Protein AF-A0A088CDF6-F1 (afdb_monomer_lite)

Radius of gyration: 23.51 Å; chains: 1; bounding box: 41×38×63 Å

Organism: NCBI:txid146652

Structure (mmCIF, N/CA/C/O backbone):
data_AF-A0A088CDF6-F1
#
_entry.id   AF-A0A088CDF6-F1
#
loop_
_atom_site.group_PDB
_atom_site.id
_atom_site.type_symbol
_atom_site.label_atom_id
_atom_site.label_alt_id
_atom_site.label_comp_id
_atom_site.label_asym_id
_atom_site.label_entity_id
_atom_site.label_seq_id
_atom_site.pdbx_PDB_ins_code
_atom_site.Cartn_x
_atom_site.Cartn_y
_atom_site.Cartn_z
_atom_site.occupancy
_atom_site.B_iso_or_equiv
_atom_site.auth_seq_id
_atom_site.auth_comp_id
_atom_site.auth_asym_id
_atom_site.auth_atom_id
_atom_site.pdbx_PDB_model_num
ATOM 1 N N . HIS A 1 1 ? -24.532 11.885 4.246 1.00 55.56 1 HIS A N 1
ATOM 2 C CA . HIS A 1 1 ? -23.928 11.199 5.410 1.00 55.56 1 HIS A CA 1
ATOM 3 C C . HIS A 1 1 ? -22.425 11.048 5.192 1.00 55.56 1 HIS A C 1
ATOM 5 O O . HIS A 1 1 ? -21.928 9.945 5.015 1.00 55.56 1 HIS A O 1
ATOM 11 N N . GLU A 1 2 ? -2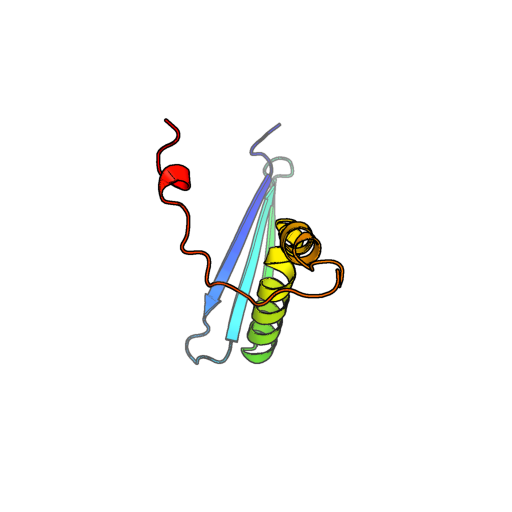1.697 12.163 5.171 1.00 69.50 2 GLU A N 1
ATOM 12 C CA . GLU A 1 2 ? -20.245 12.174 4.947 1.00 69.50 2 GLU A CA 1
ATOM 13 C C . GLU A 1 2 ? -19.519 12.406 6.280 1.00 69.50 2 GLU A C 1
ATOM 15 O O . GLU A 1 2 ? -20.085 12.992 7.201 1.00 69.50 2 GLU A O 1
ATOM 20 N N . GLY A 1 3 ? -18.300 11.881 6.429 1.00 77.75 3 GLY A N 1
ATOM 21 C CA . GLY A 1 3 ? -17.49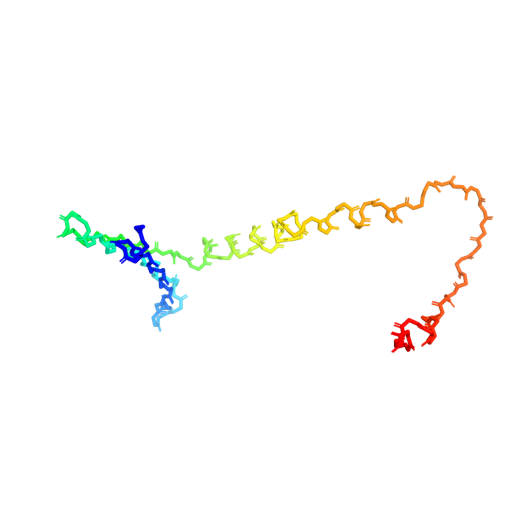6 12.036 7.653 1.00 77.75 3 GLY A CA 1
ATOM 22 C C . GLY A 1 3 ? -17.827 11.076 8.806 1.00 77.75 3 GLY A C 1
ATOM 23 O O . GLY A 1 3 ? -17.185 11.127 9.854 1.00 77.75 3 GLY A O 1
ATOM 24 N N . GLN A 1 4 ? -18.787 10.163 8.628 1.00 84.75 4 GLN A N 1
ATOM 25 C CA . GLN A 1 4 ? -19.082 9.131 9.629 1.00 84.75 4 GLN A CA 1
ATOM 26 C C . GLN A 1 4 ? -18.033 8.017 9.668 1.00 84.75 4 GLN A C 1
ATOM 28 O O . GLN A 1 4 ? -17.868 7.387 10.705 1.00 84.75 4 GLN A O 1
ATOM 33 N N . VAL A 1 5 ? -17.311 7.781 8.572 1.00 90.00 5 VAL A N 1
ATOM 34 C CA . VAL A 1 5 ? -16.245 6.777 8.509 1.00 90.00 5 VAL A CA 1
ATOM 35 C C . VAL A 1 5 ? -14.966 7.434 8.010 1.00 90.00 5 VAL A C 1
ATOM 37 O O . VAL A 1 5 ? -14.963 8.077 6.963 1.00 90.00 5 VAL A O 1
ATOM 40 N N . LYS A 1 6 ? -13.868 7.248 8.743 1.00 91.88 6 LYS A N 1
ATOM 41 C CA . LYS A 1 6 ? -12.525 7.703 8.370 1.00 91.88 6 LYS A CA 1
ATOM 42 C C . LYS A 1 6 ? -11.585 6.506 8.315 1.00 91.88 6 LYS A C 1
ATOM 44 O O . LYS A 1 6 ? -11.440 5.790 9.301 1.00 91.88 6 LYS A O 1
ATOM 49 N N . LYS A 1 7 ? -10.927 6.313 7.171 1.00 94.50 7 LYS A N 1
ATOM 50 C CA . LYS A 1 7 ? -9.897 5.284 6.971 1.00 94.50 7 LYS A CA 1
ATOM 51 C C . LYS A 1 7 ? -8.535 5.965 6.887 1.00 94.50 7 LYS A C 1
ATOM 53 O O . LYS A 1 7 ? -8.371 6.905 6.117 1.00 94.50 7 LYS A O 1
ATOM 58 N N . SER A 1 8 ? -7.584 5.515 7.693 1.00 94.38 8 SER A N 1
ATOM 59 C CA . SER A 1 8 ? -6.214 6.024 7.724 1.00 94.38 8 SER A CA 1
ATOM 60 C C . SER A 1 8 ? -5.253 4.864 7.532 1.00 94.38 8 SER A C 1
ATOM 62 O O . SER A 1 8 ? -5.324 3.898 8.285 1.00 94.38 8 SER A O 1
ATOM 64 N N . LEU A 1 9 ? -4.362 4.970 6.551 1.00 96.38 9 LEU A N 1
ATOM 65 C CA . LEU A 1 9 ? -3.272 4.026 6.323 1.00 96.38 9 LEU A CA 1
ATOM 66 C C . LEU A 1 9 ? -1.951 4.716 6.662 1.00 96.38 9 LEU A C 1
ATOM 68 O O . LEU A 1 9 ? -1.700 5.835 6.218 1.00 96.38 9 LEU A O 1
ATOM 72 N N . THR A 1 10 ? -1.110 4.055 7.445 1.00 95.50 10 THR A N 1
ATOM 73 C CA . THR A 1 10 ? 0.211 4.548 7.836 1.00 95.50 10 THR A CA 1
ATOM 74 C C . THR A 1 10 ? 1.247 3.461 7.600 1.00 95.50 10 THR A C 1
ATOM 76 O O . THR A 1 10 ? 1.009 2.294 7.906 1.00 95.50 10 THR A O 1
ATOM 79 N N . ILE A 1 11 ? 2.390 3.859 7.047 1.00 94.69 11 ILE A N 1
ATOM 80 C CA . ILE A 1 11 ? 3.522 2.982 6.760 1.00 94.69 11 ILE A CA 1
ATOM 81 C C . ILE A 1 11 ? 4.724 3.534 7.520 1.00 94.69 11 ILE A C 1
ATOM 83 O O . ILE A 1 11 ? 5.138 4.665 7.269 1.00 94.69 11 ILE A O 1
ATOM 87 N N . THR A 1 12 ? 5.275 2.746 8.440 1.00 94.62 12 THR A N 1
ATOM 88 C CA . THR A 1 12 ? 6.394 3.162 9.298 1.00 94.62 12 THR A CA 1
ATOM 89 C C . THR A 1 12 ? 7.587 2.231 9.083 1.00 94.62 12 THR A C 1
ATOM 91 O O . THR A 1 12 ? 7.401 1.015 9.142 1.00 94.62 12 THR A O 1
ATOM 94 N N . PRO A 1 13 ? 8.808 2.741 8.841 1.00 92.44 13 PRO A N 1
ATOM 95 C CA . PRO A 1 13 ? 9.993 1.892 8.727 1.00 92.44 13 PRO A CA 1
ATOM 96 C C . PRO A 1 13 ? 10.362 1.272 10.082 1.00 92.44 13 PRO A C 1
ATOM 98 O O . PRO A 1 13 ? 10.255 1.928 11.120 1.00 92.44 13 PRO A O 1
ATOM 101 N N . LEU A 1 14 ? 10.832 0.022 10.082 1.00 87.62 14 LEU A N 1
ATOM 102 C CA . LEU A 1 14 ? 11.470 -0.566 11.262 1.00 87.62 14 LEU A CA 1
ATOM 103 C C . LEU A 1 14 ? 12.920 -0.063 11.331 1.00 87.62 14 LEU A C 1
ATOM 105 O O . LEU A 1 14 ? 13.645 -0.100 10.339 1.00 87.62 14 LEU A O 1
ATOM 109 N N . GLY A 1 15 ? 13.354 0.416 12.502 1.00 80.06 15 GLY A N 1
ATOM 110 C CA . GLY A 1 15 ? 14.643 1.110 12.683 1.00 80.06 15 GLY A CA 1
ATOM 111 C C . GLY A 1 15 ? 15.910 0.290 12.388 1.00 80.06 15 GLY A C 1
ATOM 112 O O . GLY A 1 15 ? 17.002 0.841 12.382 1.00 80.06 15 GLY A O 1
ATOM 113 N N . ASN A 1 16 ? 15.778 -1.009 12.131 1.00 79.94 16 ASN A N 1
ATOM 114 C CA . ASN A 1 16 ? 16.848 -1.937 11.756 1.00 79.94 16 ASN A CA 1
ATOM 115 C C . ASN A 1 16 ? 16.863 -2.272 10.246 1.00 79.94 16 ASN A C 1
ATOM 117 O O . ASN A 1 16 ? 17.508 -3.243 9.859 1.00 79.94 16 ASN A O 1
ATOM 121 N N . ASP A 1 17 ? 16.124 -1.531 9.409 1.00 75.31 17 ASP A N 1
ATOM 122 C CA . ASP A 1 17 ? 15.966 -1.772 7.959 1.00 75.31 17 ASP A CA 1
ATOM 123 C C . ASP A 1 17 ? 15.431 -3.180 7.610 1.00 75.31 17 ASP A C 1
ATOM 125 O O . ASP A 1 17 ? 15.555 -3.663 6.482 1.00 75.31 17 ASP A O 1
ATOM 129 N N . SER A 1 18 ? 14.799 -3.868 8.571 1.00 83.50 18 SER A N 1
ATOM 130 C CA . SER A 1 18 ? 14.262 -5.215 8.345 1.00 83.50 18 SER A CA 1
ATOM 131 C C . SER A 1 18 ? 12.937 -5.212 7.578 1.00 83.50 18 SER A C 1
ATOM 133 O O . SER A 1 18 ? 12.497 -6.256 7.090 1.00 83.50 18 SER A O 1
ATOM 135 N N . GLY A 1 19 ? 12.282 -4.055 7.462 1.00 90.56 19 GLY A N 1
ATOM 136 C CA . GLY A 1 19 ? 11.001 -3.924 6.781 1.00 90.56 19 GLY A CA 1
ATOM 137 C C . GLY A 1 19 ? 10.188 -2.715 7.230 1.00 90.56 19 GLY A C 1
ATOM 138 O O . GLY A 1 19 ? 10.729 -1.711 7.697 1.00 90.56 19 GLY A O 1
ATOM 139 N N . TYR A 1 20 ? 8.869 -2.836 7.106 1.00 95.00 20 TYR A N 1
ATOM 140 C CA . TYR A 1 20 ? 7.888 -1.793 7.383 1.00 95.00 20 TYR A CA 1
ATOM 141 C C . TYR A 1 20 ? 6.728 -2.333 8.223 1.00 95.00 20 TYR A C 1
ATOM 143 O O . TYR A 1 20 ? 6.353 -3.496 8.116 1.00 95.00 20 TYR A O 1
ATOM 151 N N . PHE A 1 21 ? 6.116 -1.476 9.032 1.00 94.56 21 PHE A N 1
ATOM 152 C CA . PHE A 1 21 ? 4.815 -1.730 9.639 1.00 94.56 21 PHE A CA 1
ATOM 153 C C . PHE A 1 21 ? 3.741 -1.018 8.832 1.00 94.56 21 PHE A C 1
ATOM 155 O O . PHE A 1 21 ? 3.783 0.205 8.681 1.00 94.56 21 PHE A O 1
ATOM 162 N N . LEU A 1 22 ? 2.770 -1.785 8.340 1.00 95.69 22 LEU A N 1
ATOM 163 C CA . LEU A 1 22 ? 1.563 -1.261 7.713 1.00 95.69 22 LEU A CA 1
ATOM 164 C C . LEU A 1 22 ? 0.449 -1.264 8.756 1.00 95.69 22 LEU A C 1
ATOM 166 O O . LEU A 1 22 ? 0.103 -2.316 9.289 1.00 95.69 22 LEU A O 1
ATOM 170 N N . ASN A 1 23 ? -0.109 -0.091 9.040 1.00 95.88 23 ASN A N 1
ATOM 171 C CA . ASN A 1 23 ? -1.216 0.084 9.974 1.00 95.88 23 ASN A CA 1
ATOM 172 C C . ASN A 1 23 ? -2.404 0.730 9.263 1.00 95.88 23 ASN A C 1
ATOM 174 O O . ASN A 1 23 ? -2.288 1.848 8.757 1.00 95.88 23 ASN A O 1
ATOM 178 N N . ILE A 1 24 ? -3.553 0.060 9.272 1.00 96.25 24 ILE A N 1
ATOM 179 C CA . ILE A 1 24 ? -4.828 0.629 8.846 1.00 96.25 24 ILE A CA 1
ATOM 180 C C . ILE A 1 24 ? -5.734 0.835 10.058 1.00 96.25 24 ILE A C 1
ATOM 182 O O . ILE A 1 24 ? -5.994 -0.078 10.837 1.00 96.25 24 ILE A O 1
ATOM 186 N N . THR A 1 25 ? -6.224 2.060 10.219 1.00 95.50 25 THR A N 1
ATOM 187 C CA . THR A 1 25 ? -7.189 2.440 11.251 1.00 95.50 25 THR A CA 1
ATOM 188 C C . THR A 1 25 ? -8.486 2.882 10.592 1.00 95.50 25 THR A C 1
ATOM 190 O O . THR A 1 25 ? -8.486 3.787 9.754 1.00 95.50 25 THR A O 1
ATOM 193 N N . VAL A 1 26 ? -9.593 2.265 10.992 1.00 95.19 26 VAL A N 1
ATOM 194 C CA . VAL A 1 26 ? -10.944 2.618 10.557 1.00 95.19 26 VAL A CA 1
ATOM 195 C C . VAL A 1 26 ? -11.706 3.148 11.762 1.00 95.19 26 VAL A C 1
ATOM 197 O O . VAL A 1 26 ? -11.987 2.423 12.711 1.00 95.19 26 VAL A O 1
ATOM 200 N N . LEU A 1 27 ? -12.021 4.437 11.726 1.00 92.00 27 LEU A N 1
ATOM 201 C CA . LEU A 1 27 ? -12.875 5.093 12.703 1.00 92.00 27 LEU A CA 1
ATOM 202 C C . LEU A 1 27 ? -14.286 5.160 12.127 1.00 92.00 27 LEU A C 1
ATOM 204 O O . LEU A 1 27 ? -14.489 5.802 11.097 1.00 92.00 27 LEU A O 1
ATOM 208 N N . ASN A 1 28 ? -15.247 4.521 12.783 1.00 90.69 28 ASN A N 1
ATOM 209 C CA . ASN A 1 28 ? -16.654 4.586 12.421 1.00 90.69 28 ASN A CA 1
ATOM 210 C C . ASN A 1 28 ? -17.437 5.297 13.529 1.00 90.69 28 ASN A C 1
ATOM 212 O O . ASN A 1 28 ? -17.774 4.720 14.560 1.00 90.69 28 ASN A O 1
ATOM 216 N N . ASN A 1 29 ? -17.764 6.562 13.293 1.00 85.75 29 ASN A N 1
ATOM 217 C CA . ASN A 1 29 ? -18.546 7.397 14.195 1.00 85.75 29 ASN A CA 1
ATOM 218 C C . ASN A 1 29 ? -20.035 7.022 14.213 1.00 85.75 29 ASN A C 1
ATOM 220 O O . ASN A 1 29 ? -20.701 7.297 15.207 1.00 85.75 29 ASN A O 1
ATOM 224 N N . ALA A 1 30 ? -20.567 6.383 13.163 1.00 85.38 30 ALA A N 1
ATOM 225 C CA . ALA A 1 30 ? -21.968 5.950 13.134 1.00 85.38 30 ALA A CA 1
ATOM 226 C C . ALA A 1 30 ? -22.226 4.797 14.114 1.00 85.38 30 ALA A C 1
ATOM 228 O O . ALA A 1 30 ? -23.237 4.788 14.810 1.00 85.38 30 ALA A O 1
ATOM 229 N N . GLN A 1 31 ? -21.286 3.852 14.195 1.00 86.44 31 GLN A N 1
ATOM 230 C CA . GLN A 1 31 ? -21.350 2.700 15.105 1.00 86.44 31 GLN A CA 1
ATOM 231 C C . GLN A 1 31 ? -20.510 2.890 16.378 1.00 86.44 31 GLN A C 1
ATOM 233 O O . GLN A 1 31 ? -20.508 2.022 17.245 1.00 86.44 31 GLN A O 1
ATOM 238 N N . LYS A 1 32 ? -19.814 4.029 16.506 1.00 85.19 32 LYS A N 1
ATOM 239 C CA . LYS A 1 32 ? -18.865 4.339 17.590 1.00 85.19 32 LYS A CA 1
ATOM 240 C C . LYS A 1 32 ? -17.769 3.277 17.753 1.00 85.19 32 LYS A C 1
ATOM 242 O O . LYS A 1 32 ? -17.329 3.004 18.868 1.00 85.19 32 LYS A O 1
ATOM 247 N N . THR A 1 33 ? -17.314 2.687 16.650 1.00 89.50 33 THR A N 1
ATOM 248 C CA . THR A 1 33 ? -16.253 1.673 16.650 1.00 89.50 33 THR A CA 1
ATOM 249 C C . THR A 1 33 ? -14.941 2.240 16.118 1.00 89.50 33 THR A C 1
ATOM 251 O O . THR A 1 33 ? -14.902 3.181 15.321 1.00 89.50 33 THR A O 1
ATOM 254 N N . THR A 1 34 ? -13.829 1.686 16.600 1.00 92.00 34 THR A N 1
ATOM 255 C CA . THR A 1 34 ? -12.498 1.962 16.057 1.00 92.00 34 THR A CA 1
ATOM 256 C C . THR A 1 34 ? -11.755 0.654 15.882 1.00 92.00 34 THR A C 1
ATOM 258 O O . THR A 1 34 ? -11.392 0.005 16.860 1.00 92.00 34 THR A O 1
ATOM 261 N N . GLU A 1 35 ? -11.505 0.298 14.633 1.00 94.50 35 GLU A N 1
ATOM 262 C CA . GLU A 1 35 ? -10.800 -0.920 14.261 1.00 94.50 35 GLU A CA 1
ATOM 263 C C . GLU A 1 35 ? -9.394 -0.576 13.791 1.00 94.50 35 GLU A C 1
ATOM 265 O O . GLU A 1 35 ? -9.168 0.446 13.134 1.00 94.50 35 GLU A O 1
ATOM 270 N N . ARG A 1 36 ? -8.430 -1.416 14.167 1.00 93.56 36 ARG A N 1
ATOM 271 C CA . ARG A 1 36 ? -7.023 -1.250 13.809 1.00 93.56 36 ARG A CA 1
ATOM 272 C C . ARG A 1 36 ? -6.445 -2.595 13.419 1.00 93.56 36 ARG A C 1
ATOM 274 O O . ARG A 1 36 ? -6.603 -3.564 14.155 1.00 93.56 36 ARG A O 1
ATOM 281 N N . LEU A 1 37 ? -5.757 -2.625 12.288 1.00 95.69 37 LEU A N 1
ATOM 282 C CA . LEU A 1 37 ? -5.012 -3.782 11.822 1.00 95.69 37 LEU A CA 1
ATOM 283 C C . LEU A 1 37 ? -3.586 -3.338 11.515 1.00 95.69 37 LEU A C 1
ATOM 285 O O . LEU A 1 37 ? -3.374 -2.459 10.680 1.00 95.69 37 LEU A O 1
ATOM 289 N N . SER A 1 38 ? -2.630 -3.979 12.182 1.00 94.50 38 SER A N 1
ATOM 290 C CA . SER A 1 38 ? -1.202 -3.731 12.013 1.00 94.50 38 SER A CA 1
ATOM 291 C C . SER A 1 38 ? -0.514 -5.015 11.587 1.00 94.50 38 SER A C 1
ATOM 293 O O . SER A 1 38 ? -0.631 -6.030 12.273 1.00 94.50 38 SER A O 1
ATOM 295 N N . VAL A 1 39 ? 0.216 -4.965 10.477 1.00 95.06 39 VAL A N 1
ATOM 296 C CA . VAL A 1 39 ? 0.922 -6.122 9.919 1.00 95.06 39 VAL A CA 1
ATOM 297 C C . VAL A 1 39 ? 2.384 -5.745 9.663 1.00 95.06 39 VAL A C 1
ATOM 299 O O . VAL A 1 39 ? 2.639 -4.712 9.030 1.00 95.06 39 VAL A O 1
ATOM 302 N N . PRO A 1 40 ? 3.355 -6.535 10.159 1.00 94.31 40 PRO A N 1
ATOM 303 C CA . PRO A 1 40 ? 4.748 -6.383 9.766 1.00 94.31 40 PRO A CA 1
ATOM 304 C C . PRO A 1 40 ? 4.938 -6.895 8.336 1.00 94.31 40 PRO A C 1
ATOM 306 O O . PRO A 1 40 ? 4.464 -7.971 7.985 1.00 94.31 40 PRO A O 1
ATOM 309 N N . VAL A 1 41 ? 5.652 -6.125 7.526 1.00 94.25 41 VAL A N 1
ATOM 310 C CA . VAL A 1 41 ? 5.998 -6.454 6.143 1.00 94.25 41 VAL A CA 1
ATOM 311 C C . VAL A 1 41 ? 7.509 -6.416 6.019 1.00 94.25 41 VAL A C 1
ATOM 313 O O . VAL A 1 41 ? 8.151 -5.425 6.363 1.00 94.25 41 VAL A O 1
ATOM 316 N N . THR A 1 42 ? 8.101 -7.493 5.531 1.00 95.00 42 THR A N 1
ATOM 317 C CA . THR A 1 42 ? 9.547 -7.576 5.323 1.00 95.00 42 THR A CA 1
ATOM 318 C C . THR A 1 42 ? 9.993 -6.696 4.157 1.00 95.00 42 THR A C 1
ATOM 320 O O . THR A 1 42 ? 9.220 -6.334 3.266 1.00 95.00 42 THR A O 1
ATOM 323 N N . LYS A 1 43 ? 11.287 -6.373 4.114 1.00 93.75 43 LYS A N 1
ATOM 324 C CA . LYS A 1 43 ? 11.877 -5.615 3.000 1.00 93.75 43 LYS A CA 1
ATOM 325 C C . LYS A 1 43 ? 11.657 -6.282 1.635 1.00 93.75 43 LYS A C 1
ATOM 327 O O . LYS A 1 43 ? 11.427 -5.584 0.649 1.00 93.75 43 LYS A O 1
ATOM 332 N N . ALA A 1 44 ? 11.708 -7.615 1.578 1.00 95.38 44 ALA A N 1
ATOM 333 C CA . ALA A 1 44 ? 11.494 -8.373 0.347 1.00 95.38 44 ALA A CA 1
ATOM 334 C C . ALA A 1 44 ? 10.041 -8.266 -0.141 1.00 95.38 44 ALA A C 1
ATOM 336 O O . ALA A 1 44 ? 9.808 -7.930 -1.300 1.00 95.38 44 ALA A O 1
ATOM 337 N N . GLU A 1 45 ? 9.067 -8.461 0.750 1.00 95.62 45 GLU A N 1
ATOM 338 C CA . GLU A 1 45 ? 7.642 -8.309 0.428 1.00 95.62 45 GLU A CA 1
ATOM 339 C C . GLU A 1 45 ? 7.322 -6.879 -0.018 1.00 95.62 45 GLU A C 1
ATOM 341 O O . GLU A 1 45 ? 6.653 -6.673 -1.031 1.00 95.62 45 GLU A O 1
ATOM 346 N N . PHE A 1 46 ? 7.876 -5.877 0.671 1.00 94.56 46 PHE A N 1
ATOM 347 C CA . PHE A 1 46 ? 7.699 -4.479 0.289 1.00 94.56 46 PHE A CA 1
ATOM 348 C C . PHE A 1 46 ? 8.306 -4.168 -1.087 1.00 94.56 46 PHE A C 1
ATOM 350 O O . PHE A 1 46 ? 7.722 -3.419 -1.873 1.00 94.56 46 PHE A O 1
ATOM 357 N N . ALA A 1 47 ? 9.456 -4.762 -1.422 1.00 95.19 47 ALA A N 1
ATOM 358 C CA . ALA A 1 47 ? 10.059 -4.615 -2.744 1.00 95.19 47 ALA A CA 1
ATOM 359 C C . ALA A 1 47 ? 9.173 -5.216 -3.846 1.00 95.19 47 ALA A C 1
ATOM 361 O O . ALA A 1 47 ? 9.000 -4.581 -4.887 1.00 95.19 47 ALA A O 1
ATOM 362 N N . VAL A 1 48 ? 8.569 -6.385 -3.604 1.00 97.56 48 VAL A N 1
ATOM 363 C CA . VAL A 1 48 ? 7.601 -7.005 -4.524 1.00 97.56 48 VAL A CA 1
ATOM 364 C C . VAL A 1 48 ? 6.382 -6.104 -4.709 1.00 97.56 48 VAL A C 1
ATOM 366 O O . VAL A 1 48 ? 6.014 -5.813 -5.847 1.00 97.56 48 VAL A O 1
ATOM 369 N N . MET A 1 49 ? 5.801 -5.595 -3.619 1.00 96.62 49 MET A N 1
ATOM 370 C CA . MET A 1 49 ? 4.664 -4.669 -3.679 1.00 96.62 49 MET A CA 1
ATOM 371 C C . MET A 1 49 ? 4.999 -3.413 -4.484 1.00 96.62 49 MET A C 1
ATOM 373 O O . MET A 1 49 ? 4.220 -3.013 -5.343 1.00 96.62 49 MET A O 1
ATOM 377 N N . ARG A 1 50 ? 6.167 -2.806 -4.252 1.00 94.81 50 ARG A N 1
ATOM 378 C CA . ARG A 1 50 ? 6.615 -1.619 -4.990 1.00 94.81 50 ARG A CA 1
ATOM 379 C C . ARG A 1 50 ? 6.723 -1.894 -6.487 1.00 94.81 50 ARG A C 1
ATOM 381 O O . ARG A 1 50 ? 6.225 -1.100 -7.275 1.00 94.81 50 ARG A O 1
ATOM 388 N N . THR A 1 51 ? 7.333 -3.009 -6.880 1.00 97.19 51 THR A N 1
ATOM 389 C CA . THR A 1 51 ? 7.455 -3.382 -8.297 1.00 97.19 51 THR A CA 1
ATOM 390 C C . THR A 1 51 ? 6.086 -3.648 -8.925 1.00 97.19 51 THR A C 1
ATOM 392 O O . THR A 1 51 ? 5.808 -3.144 -10.011 1.00 97.19 51 THR A O 1
ATOM 395 N N . ALA A 1 52 ? 5.208 -4.376 -8.230 1.00 97.50 52 ALA A N 1
ATOM 396 C CA . ALA A 1 52 ? 3.856 -4.664 -8.702 1.00 97.50 52 ALA A CA 1
ATOM 397 C C . ALA A 1 52 ? 3.014 -3.388 -8.864 1.00 97.50 52 ALA A C 1
ATOM 399 O O . ALA A 1 52 ? 2.342 -3.222 -9.880 1.00 97.50 52 ALA A O 1
ATOM 400 N N . LEU A 1 53 ? 3.087 -2.459 -7.905 1.00 95.88 53 LEU A N 1
ATOM 401 C CA . LEU A 1 53 ? 2.386 -1.176 -7.978 1.00 95.88 53 LEU A CA 1
ATOM 402 C C . LEU A 1 53 ? 2.935 -0.303 -9.108 1.00 95.88 53 LEU A C 1
ATOM 404 O O . LEU A 1 53 ? 2.147 0.224 -9.884 1.00 95.88 53 LEU A O 1
ATOM 408 N N . SER A 1 54 ? 4.257 -0.202 -9.267 1.00 94.94 54 SER A N 1
ATOM 409 C CA . SER A 1 54 ? 4.861 0.534 -10.387 1.00 94.94 54 SER A CA 1
ATOM 410 C C . SER A 1 54 ? 4.433 -0.012 -11.749 1.00 94.94 54 SER A C 1
ATOM 412 O O . SER A 1 54 ? 4.179 0.766 -12.662 1.00 94.94 54 SER A O 1
ATOM 414 N N . PHE A 1 55 ? 4.313 -1.334 -11.880 1.00 94.69 55 PHE A N 1
ATOM 415 C CA . PHE A 1 55 ? 3.791 -1.968 -13.090 1.00 94.69 55 PHE A CA 1
ATOM 416 C C . PHE A 1 55 ? 2.288 -1.702 -13.292 1.00 94.69 55 PHE A C 1
ATOM 418 O O . PHE A 1 55 ? 1.842 -1.455 -14.411 1.00 94.69 55 PHE A O 1
ATOM 425 N N . ALA A 1 56 ? 1.493 -1.712 -12.219 1.00 94.88 56 ALA A N 1
ATOM 426 C CA . ALA A 1 56 ? 0.052 -1.476 -12.287 1.00 94.88 56 ALA A CA 1
ATOM 427 C C . ALA A 1 56 ? -0.317 -0.001 -12.535 1.00 94.88 56 ALA A C 1
ATOM 429 O O . ALA A 1 56 ? -1.362 0.267 -13.122 1.00 94.88 56 ALA A O 1
ATOM 430 N N . LEU A 1 57 ? 0.519 0.957 -12.121 1.00 94.12 57 LEU A N 1
ATOM 431 C CA . LEU A 1 57 ? 0.230 2.395 -12.208 1.00 94.12 57 LEU A CA 1
ATOM 432 C C . LEU A 1 57 ? -0.139 2.867 -13.631 1.00 94.12 57 LEU A C 1
ATOM 434 O O . LEU A 1 57 ? -1.199 3.481 -13.768 1.00 94.12 57 LEU A O 1
ATOM 438 N N . PRO A 1 58 ? 0.635 2.567 -14.696 1.00 91.06 58 PRO A N 1
ATOM 439 C CA . PRO A 1 58 ? 0.255 2.921 -16.068 1.00 91.06 58 PRO A CA 1
ATOM 440 C C . PRO A 1 58 ? -1.104 2.3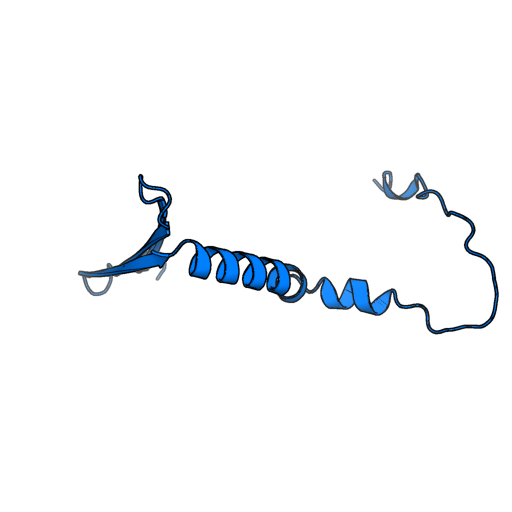56 -16.491 1.00 91.06 58 PRO A C 1
ATOM 442 O O . PRO A 1 58 ? -1.869 3.037 -17.170 1.00 91.06 58 PRO A O 1
ATOM 445 N N . HIS A 1 59 ? -1.425 1.136 -16.057 1.00 90.69 59 HIS A N 1
ATOM 446 C CA . HIS A 1 59 ? -2.690 0.476 -16.373 1.00 90.69 59 HIS A CA 1
ATOM 447 C C . HIS A 1 59 ? -3.866 1.131 -15.635 1.00 90.69 59 HIS A C 1
ATOM 449 O O . HIS A 1 59 ? -4.899 1.389 -16.245 1.00 90.69 59 HIS A O 1
ATOM 455 N N . ILE A 1 60 ? -3.700 1.470 -14.350 1.00 92.69 60 ILE A N 1
ATOM 456 C CA . ILE A 1 60 ? -4.711 2.192 -13.554 1.00 92.69 60 ILE A CA 1
ATOM 457 C C . ILE A 1 60 ? -4.971 3.587 -14.139 1.00 92.69 60 ILE A C 1
ATOM 459 O O . ILE A 1 60 ? -6.110 4.044 -14.153 1.00 92.69 60 ILE A O 1
ATOM 463 N N . MET A 1 61 ? -3.931 4.253 -14.649 1.00 92.12 61 MET A N 1
ATOM 464 C CA . MET A 1 61 ? -4.045 5.554 -15.319 1.00 92.12 61 MET A CA 1
ATOM 465 C C . MET A 1 61 ? -4.578 5.464 -16.759 1.00 92.12 61 MET A C 1
ATOM 467 O O . MET A 1 61 ? -4.853 6.496 -17.366 1.00 92.12 61 MET A O 1
ATOM 471 N N . GLY A 1 62 ? -4.701 4.261 -17.330 1.00 88.00 62 GLY A N 1
ATOM 472 C CA . GLY A 1 62 ? -5.108 4.053 -18.725 1.00 88.00 62 GLY A CA 1
ATOM 473 C C . GLY A 1 62 ? -4.032 4.391 -19.768 1.00 88.00 62 GLY A C 1
ATOM 474 O O . GLY A 1 62 ? -4.311 4.369 -20.964 1.00 88.00 62 GLY A O 1
ATOM 475 N N . TRP A 1 63 ? -2.795 4.676 -19.350 1.00 87.75 63 TRP A N 1
ATOM 476 C CA . TRP A 1 63 ? -1.683 5.023 -20.248 1.00 87.75 63 TRP A CA 1
ATOM 477 C C . TRP A 1 63 ? -1.211 3.853 -21.103 1.00 87.75 63 TRP A C 1
ATOM 479 O O . TRP A 1 63 ? -0.670 4.066 -22.184 1.00 87.75 63 TRP A O 1
ATOM 489 N N . ASP A 1 64 ? -1.448 2.627 -20.648 1.00 78.00 64 ASP A N 1
ATOM 490 C CA . ASP A 1 64 ? -1.164 1.416 -21.419 1.00 78.00 64 ASP A CA 1
ATOM 491 C C . ASP A 1 64 ? -1.858 1.430 -22.797 1.00 7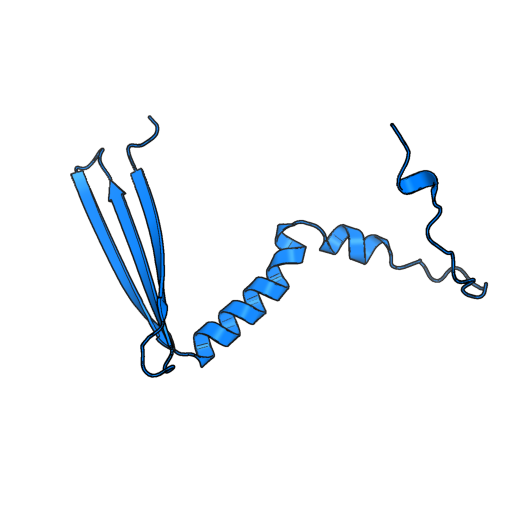8.00 64 ASP A C 1
ATOM 493 O O . ASP A 1 64 ? -1.266 1.056 -23.810 1.00 78.00 64 ASP A O 1
ATOM 497 N N . GLN A 1 65 ? -3.072 1.991 -22.880 1.00 73.31 65 GLN A N 1
ATOM 498 C CA . GLN A 1 65 ? -3.785 2.146 -24.151 1.00 73.31 65 GLN A CA 1
ATOM 499 C C . GLN A 1 65 ? -3.104 3.168 -25.063 1.00 73.31 65 GLN A C 1
ATOM 501 O O . GLN A 1 65 ? -2.962 2.917 -26.253 1.00 73.31 65 GLN A O 1
ATOM 506 N N . VAL A 1 66 ? -2.634 4.291 -24.509 1.00 68.50 66 VAL A N 1
ATOM 507 C CA . VAL A 1 66 ? -1.920 5.333 -25.266 1.00 68.50 66 VAL A CA 1
ATOM 508 C C . VAL A 1 66 ? -0.613 4.774 -25.831 1.00 68.50 66 VAL A C 1
ATOM 510 O O . VAL A 1 66 ? -0.348 4.912 -27.020 1.00 68.50 66 VAL A O 1
ATOM 513 N N . LEU A 1 67 ? 0.166 4.069 -25.007 1.00 68.00 67 LEU A N 1
ATOM 514 C CA . LEU A 1 67 ? 1.440 3.452 -25.395 1.00 68.00 67 LEU A CA 1
ATOM 515 C C . LEU A 1 67 ? 1.261 2.339 -26.439 1.00 68.00 67 LEU A C 1
ATOM 517 O O . LEU A 1 67 ? 2.055 2.246 -27.374 1.00 68.00 67 LEU A O 1
ATOM 521 N N . THR A 1 68 ? 0.201 1.534 -26.329 1.00 63.59 68 THR A N 1
ATOM 522 C CA . THR A 1 68 ? -0.096 0.454 -27.285 1.00 63.59 68 THR A CA 1
ATOM 523 C C . THR A 1 68 ? -0.604 0.995 -28.625 1.00 63.59 68 THR A C 1
ATOM 525 O O . THR A 1 68 ? -0.262 0.459 -29.681 1.00 63.59 68 THR A O 1
ATOM 528 N N . ASN A 1 69 ? -1.351 2.104 -28.619 1.00 57.06 69 ASN A N 1
ATOM 529 C CA . ASN A 1 69 ? -1.866 2.742 -29.835 1.00 57.06 69 ASN A CA 1
ATOM 530 C C . ASN A 1 69 ? -0.773 3.443 -30.667 1.00 57.06 69 ASN A C 1
ATOM 532 O O . ASN A 1 69 ? -1.017 3.819 -31.812 1.00 57.06 69 ASN A O 1
ATOM 536 N N . HIS A 1 70 ? 0.434 3.605 -30.110 1.00 55.72 70 HIS A N 1
ATOM 537 C CA . HIS A 1 70 ? 1.610 4.108 -30.820 1.00 55.72 70 HIS A CA 1
ATOM 538 C C . HIS A 1 70 ? 2.427 3.023 -31.527 1.00 55.72 70 HIS A C 1
ATOM 540 O O . HIS A 1 70 ? 3.404 3.381 -32.180 1.00 55.72 70 HIS A O 1
ATOM 546 N N . HIS A 1 71 ? 2.070 1.732 -31.449 1.00 51.88 71 HIS A N 1
ATOM 547 C CA . HIS A 1 71 ? 2.703 0.730 -32.309 1.00 51.88 71 HIS A CA 1
ATOM 548 C C . HIS A 1 71 ? 2.283 1.013 -33.760 1.00 51.88 71 HIS A C 1
ATOM 550 O O . HIS A 1 71 ? 1.131 0.742 -34.119 1.00 51.88 71 HIS A O 1
ATOM 556 N N . PRO A 1 72 ? 3.169 1.550 -34.623 1.00 49.09 72 PRO A N 1
ATOM 557 C CA . PRO A 1 72 ? 2.817 1.743 -36.013 1.00 49.09 72 PRO A CA 1
ATOM 558 C C . PRO A 1 72 ? 2.567 0.346 -36.573 1.00 49.09 72 PRO A C 1
ATOM 560 O O . PRO A 1 72 ? 3.424 -0.534 -36.476 1.00 49.09 72 PRO A O 1
ATOM 563 N N . SER A 1 73 ? 1.386 0.122 -37.151 1.00 47.78 73 SER A N 1
ATOM 564 C CA . SER A 1 73 ? 1.208 -0.970 -38.111 1.00 47.78 73 SER A CA 1
ATOM 565 C C . SER A 1 73 ? 2.439 -0.987 -39.031 1.00 47.78 73 SER A C 1
ATOM 567 O O . SER A 1 73 ? 2.859 0.104 -39.436 1.00 47.78 73 SER A O 1
ATOM 569 N N . PRO A 1 74 ? 3.069 -2.142 -39.335 1.00 45.94 74 PRO A N 1
ATOM 570 C CA . PRO A 1 74 ? 4.226 -2.192 -40.221 1.00 45.94 74 PRO A CA 1
ATOM 571 C C . PRO A 1 74 ? 3.790 -1.855 -41.656 1.00 45.94 74 PRO A C 1
ATOM 573 O O . PRO A 1 74 ? 3.689 -2.710 -42.530 1.00 45.94 74 PRO A O 1
ATOM 576 N N . SER A 1 75 ? 3.522 -0.576 -41.900 1.00 46.84 75 SER A N 1
ATOM 577 C CA . SER A 1 75 ? 3.436 0.028 -43.212 1.00 46.84 75 SER A CA 1
ATOM 578 C C . SER A 1 75 ? 4.866 0.197 -43.690 1.00 46.84 75 SER A C 1
ATOM 580 O O . SER A 1 75 ? 5.608 1.055 -43.214 1.00 46.84 75 SER A O 1
ATOM 582 N N . SER A 1 76 ? 5.239 -0.690 -44.603 1.00 49.47 76 SER A N 1
ATOM 583 C CA . SER A 1 76 ? 6.372 -0.595 -45.515 1.00 49.47 76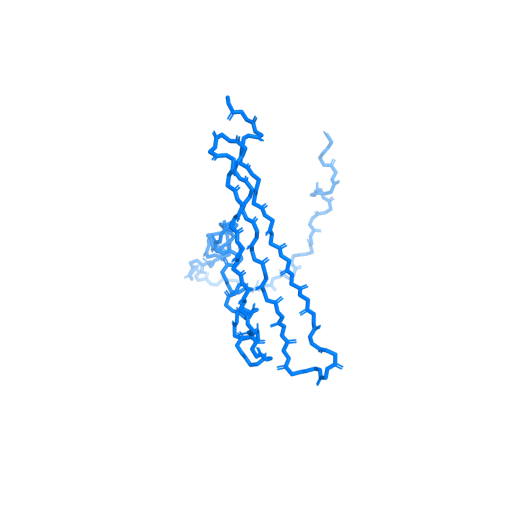 SER A CA 1
ATOM 584 C C . SER A 1 76 ? 7.006 0.801 -45.625 1.00 49.47 76 SER A C 1
ATOM 586 O O . SER A 1 76 ? 6.378 1.743 -46.099 1.00 49.47 76 SER A O 1
ATOM 588 N N . ALA A 1 77 ? 8.294 0.851 -45.277 1.00 53.19 77 ALA A N 1
ATOM 589 C CA . ALA A 1 77 ? 9.308 1.782 -45.765 1.00 53.19 77 ALA A CA 1
ATOM 590 C C . ALA A 1 77 ? 9.063 3.295 -45.579 1.00 53.19 77 ALA A C 1
ATOM 592 O O . ALA A 1 77 ? 8.519 3.966 -46.447 1.00 53.19 77 ALA A O 1
ATOM 593 N N . SER A 1 78 ? 9.673 3.881 -44.544 1.00 44.94 78 SER A N 1
ATOM 594 C CA . SER A 1 78 ? 10.613 5.008 -44.702 1.00 44.94 78 SER A CA 1
ATOM 595 C C . SER A 1 78 ? 11.336 5.298 -43.372 1.00 44.94 78 SER A C 1
ATOM 597 O O . SER A 1 78 ? 10.832 5.013 -42.294 1.00 44.94 78 SER A O 1
ATOM 599 N N . LYS A 1 79 ? 12.590 5.753 -43.464 1.00 45.53 79 LYS A N 1
ATOM 600 C CA . LYS A 1 79 ? 13.571 5.911 -42.368 1.00 45.53 79 LYS A CA 1
ATOM 601 C C . LYS A 1 79 ? 13.070 6.847 -41.246 1.00 45.53 79 LYS A C 1
ATOM 603 O O . LYS A 1 79 ? 12.408 7.830 -41.572 1.00 45.53 79 LYS A O 1
ATOM 608 N N . PRO A 1 80 ? 13.473 6.664 -39.969 1.00 45.62 80 PRO A N 1
ATOM 609 C CA . PRO A 1 80 ? 13.117 7.606 -38.915 1.00 45.62 80 PRO A CA 1
ATOM 610 C C . PRO A 1 80 ? 13.953 8.880 -39.078 1.00 45.62 80 PRO A C 1
ATOM 612 O O . PRO A 1 80 ? 15.145 8.920 -38.767 1.00 45.62 80 PRO A O 1
ATOM 615 N N . ARG A 1 81 ? 13.337 9.940 -39.603 1.00 46.47 81 ARG A N 1
ATOM 616 C CA . ARG A 1 81 ? 13.835 11.301 -39.407 1.00 46.47 81 ARG A CA 1
ATOM 617 C C . ARG A 1 81 ? 13.520 11.645 -37.956 1.00 46.47 81 ARG A C 1
ATOM 619 O O . ARG A 1 81 ? 12.364 11.580 -37.567 1.00 46.47 81 ARG A O 1
ATOM 626 N N . VAL A 1 82 ? 14.541 11.964 -37.162 1.00 51.66 82 VAL A N 1
ATOM 627 C CA . VAL A 1 82 ? 14.365 12.510 -35.809 1.00 51.66 82 VAL A CA 1
ATOM 628 C C . VAL A 1 82 ? 13.505 13.768 -35.932 1.00 51.66 82 VAL A C 1
ATOM 630 O O . VAL A 1 82 ? 13.976 14.818 -36.378 1.00 51.66 82 VAL A O 1
ATOM 633 N N . GLU A 1 83 ? 12.224 13.627 -35.616 1.00 52.62 83 GLU A N 1
ATOM 634 C CA . GLU A 1 83 ? 11.255 14.707 -35.584 1.00 52.62 83 GLU A CA 1
ATOM 635 C C . GLU A 1 83 ? 11.439 15.400 -34.235 1.00 52.62 83 GLU A C 1
ATOM 637 O O . GLU A 1 83 ? 11.090 14.880 -33.177 1.00 52.62 83 GLU A O 1
ATOM 642 N N . ARG A 1 84 ? 12.146 16.535 -34.264 1.00 59.56 84 ARG A N 1
ATOM 643 C CA . ARG A 1 84 ? 12.241 17.428 -33.107 1.00 59.56 84 ARG A CA 1
ATOM 644 C C . ARG A 1 84 ? 10.811 17.817 -32.701 1.00 59.56 84 ARG A C 1
ATOM 646 O O . ARG A 1 84 ? 10.036 18.111 -33.612 1.00 59.56 84 ARG A O 1
ATOM 653 N N . PRO A 1 85 ? 10.470 17.848 -31.398 1.00 55.38 85 PRO A N 1
ATOM 654 C CA . PRO A 1 85 ? 9.156 18.299 -30.952 1.00 55.38 85 PRO A CA 1
ATOM 655 C C . PRO A 1 85 ? 8.830 19.648 -31.596 1.00 55.38 85 PRO A C 1
ATOM 657 O O . PRO A 1 85 ? 9.651 20.569 -31.549 1.00 55.38 85 PRO A O 1
ATOM 660 N N . HIS A 1 86 ? 7.682 19.731 -32.268 1.00 54.75 86 HIS A N 1
ATOM 661 C CA . HIS A 1 86 ? 7.236 20.961 -32.910 1.00 54.75 86 HIS A CA 1
ATOM 662 C C . HIS A 1 86 ? 6.970 22.002 -31.807 1.00 54.75 86 HIS A C 1
ATOM 664 O O . HIS A 1 86 ? 6.196 21.706 -30.894 1.00 54.75 86 HIS A O 1
ATOM 670 N N . PRO A 1 87 ? 7.591 23.196 -31.845 1.00 58.34 87 PRO A N 1
ATOM 671 C CA . PRO A 1 87 ? 7.478 24.198 -30.778 1.00 58.34 87 PRO A CA 1
ATOM 672 C C . PRO A 1 87 ? 6.046 24.717 -30.561 1.00 58.34 87 PRO A C 1
ATOM 674 O O . PRO A 1 87 ? 5.767 25.341 -29.543 1.00 58.34 87 PRO A O 1
ATOM 677 N N . ASP A 1 88 ? 5.123 24.423 -31.477 1.00 58.00 88 ASP A N 1
ATOM 678 C CA . ASP A 1 88 ? 3.720 24.839 -31.376 1.00 58.00 88 ASP A CA 1
ATOM 679 C C . ASP A 1 88 ? 2.925 24.081 -30.298 1.00 58.00 88 ASP A C 1
ATOM 681 O O . ASP A 1 88 ? 1.900 24.582 -29.847 1.00 58.00 88 ASP A O 1
ATOM 685 N N . SER A 1 89 ? 3.393 22.920 -29.813 1.00 62.31 89 SER A N 1
ATOM 686 C CA . SER A 1 89 ? 2.726 22.222 -28.696 1.00 62.31 89 SER A CA 1
ATOM 687 C C . SER A 1 89 ? 2.810 22.976 -27.363 1.00 62.31 89 SER A C 1
ATOM 689 O O . SER A 1 89 ? 2.060 22.659 -26.444 1.00 62.31 89 SER A O 1
ATOM 691 N N . GLU A 1 90 ? 3.698 23.966 -27.244 1.00 62.59 90 GLU A N 1
ATOM 692 C CA . GLU A 1 90 ? 3.874 24.7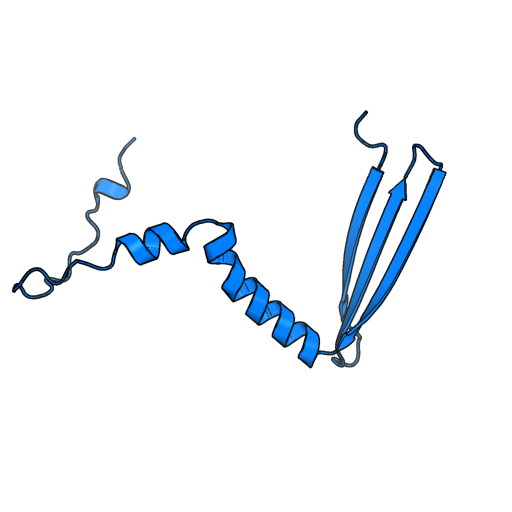53 -26.018 1.00 62.59 90 GLU A CA 1
ATOM 693 C C . GLU A 1 90 ? 3.063 26.063 -26.004 1.00 62.59 90 GLU A C 1
ATOM 695 O O . GLU A 1 90 ? 2.998 26.712 -24.960 1.00 62.59 90 GLU A O 1
ATOM 700 N N . TRP A 1 91 ? 2.438 26.469 -27.121 1.00 72.12 91 TRP A N 1
ATOM 701 C CA . TRP A 1 91 ? 1.906 27.835 -27.275 1.00 72.12 91 TRP A CA 1
ATOM 702 C C . TRP A 1 91 ? 0.469 27.966 -27.805 1.00 72.12 91 TRP A C 1
ATOM 704 O O . TRP A 1 91 ? 0.067 29.084 -28.136 1.00 72.12 91 TRP A O 1
ATOM 714 N N . GLU A 1 92 ? -0.347 26.907 -27.820 1.00 53.19 92 GLU A N 1
ATOM 715 C CA . GLU A 1 92 ? -1.799 27.094 -27.974 1.00 53.19 92 GLU A CA 1
ATOM 716 C C . GLU A 1 92 ? -2.382 27.697 -26.688 1.00 53.19 92 GLU A C 1
ATOM 718 O O . GLU A 1 92 ? -2.552 27.027 -25.667 1.00 53.19 92 GLU A O 1
ATOM 723 N N . ARG A 1 93 ? -2.598 29.012 -26.739 1.00 47.44 93 ARG A N 1
ATOM 724 C CA . ARG A 1 93 ? -3.231 29.820 -25.701 1.00 47.44 93 ARG A CA 1
ATOM 725 C C . ARG A 1 93 ? -4.732 29.915 -25.931 1.00 47.44 93 ARG A C 1
ATOM 727 O O . ARG A 1 93 ? -5.119 30.080 -27.108 1.00 47.44 93 ARG A O 1
#

Foldseek 3Di:
DPPQKDKDWDWAADPVLQFIKIKIWIQGNPVRDIDIDIDTDGPVRVVVVVVVCVVCVCVVVVVVVVVVVPPPDPDDDDDDDPDDPDPVVVDPD

Sequence (93 aa):
HEGQVKKSLTITPLGNDSGYFLNITVLNNAQKTTERLSVPVTKAEFAVMRTALSFALPHIMGWDQVLTNHHPSPSSASKPRVERPHPDSEWER

pLDDT: mean 79.73, std 18.18, range [44.94, 97.56]

InterPro domains:
  IPR009044 ssDNA-binding transcriptional regulator [G3DSA:2.30.31.10] (1-73)
  IPR009044 ssDNA-binding transcriptional regulator [SSF54447] (1-93)
  IPR013742 Whirly transcription factor [PF08536] (2-52)
  IPR013742 Whirly transcription factor [PTHR31745] (1-93)

Secondary structure (DSSP, 8-state):
--SSEEEEEEEEE-TTSSEEEEEEEEEETTTTEEEEEEEEEEHHHHHHHHHHHHHHHHHHTTHHHHHHHTS----S-------PPPGGGG---